Protein AF-A0A222X8Q5-F1 (afdb_monomer_lite)

Sequence (93 aa):
MSAPLSGVRSQLELGEFQTSCVVESATGISHFALGEEVLVDIRVMHPQMLGAAFAQLEKVELYEGSRLVASGKFVRGAHEVRASFRGSSQSRV

pLDDT: mean 82.03, std 13.64, range [36.16, 94.44]

Foldseek 3Di:
DFFDFAQDWWWKDLPVDIFIWTKHAPVPDGGADAPDWGKIFIGTPCVVVPPCSLVPDQKIWTHDVPDTFKIWGDDPDSTITGIHGHDDPDPDD

Structure (mmCIF, N/CA/C/O backbone):
data_AF-A0A222X8Q5-F1
#
_entry.id   AF-A0A222X8Q5-F1
#
loop_
_atom_site.group_PDB
_atom_site.id
_atom_site.type_symbol
_atom_site.label_atom_id
_atom_site.label_alt_id
_atom_site.label_comp_id
_atom_site.label_asym_id
_atom_site.label_entity_id
_atom_site.label_seq_id
_atom_site.pdbx_PDB_ins_code
_atom_site.Cartn_x
_atom_site.Cartn_y
_atom_site.Cartn_z
_atom_site.occupancy
_atom_site.B_iso_or_equiv
_atom_site.auth_seq_id
_atom_site.auth_comp_id
_atom_site.auth_asym_id
_atom_site.auth_atom_id
_atom_site.pdbx_PDB_model_num
ATOM 1 N N . MET A 1 1 ? -3.224 -15.663 13.650 1.00 53.22 1 MET A N 1
ATOM 2 C CA . MET A 1 1 ? -2.876 -14.632 12.651 1.00 53.22 1 MET A CA 1
ATOM 3 C C . MET A 1 1 ? -2.858 -13.293 13.351 1.00 53.22 1 MET A C 1
ATOM 5 O O . MET A 1 1 ? -3.823 -13.008 14.045 1.00 53.22 1 MET A O 1
ATOM 9 N N . SER A 1 2 ? -1.799 -12.503 13.200 1.00 65.44 2 SER A N 1
ATOM 10 C CA . SER A 1 2 ? -1.795 -11.102 13.629 1.00 65.44 2 SER A CA 1
ATOM 11 C C . SER A 1 2 ? -2.189 -10.221 12.449 1.00 65.44 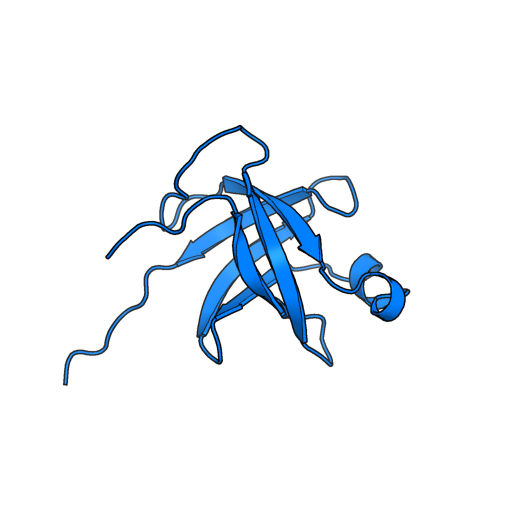2 SER A C 1
ATOM 13 O O . SER A 1 2 ? -1.693 -10.421 11.339 1.00 65.44 2 SER A O 1
ATOM 15 N N . ALA A 1 3 ? 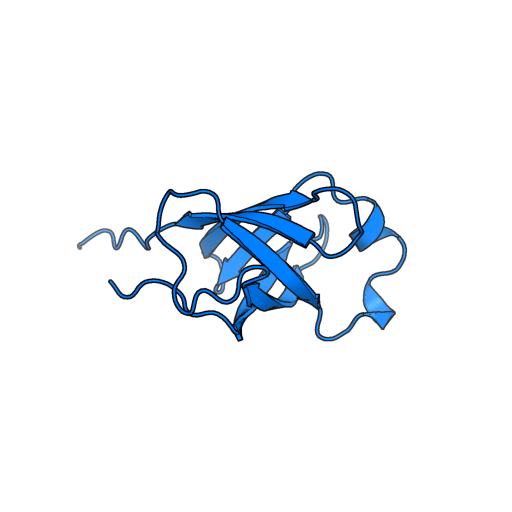-3.094 -9.274 12.682 1.00 77.56 3 ALA A N 1
ATOM 16 C CA . ALA A 1 3 ? -3.360 -8.202 11.734 1.00 77.56 3 ALA A CA 1
ATOM 17 C C . ALA A 1 3 ? -2.045 -7.452 11.431 1.00 77.56 3 ALA A C 1
ATOM 19 O O . ALA A 1 3 ? -1.257 -7.249 12.364 1.00 77.56 3 ALA A O 1
ATOM 20 N N . PRO A 1 4 ? -1.775 -7.064 10.172 1.00 84.62 4 PRO A N 1
ATOM 21 C CA . PRO A 1 4 ? -0.604 -6.260 9.855 1.00 84.62 4 PRO A CA 1
ATOM 22 C C . PRO A 1 4 ? -0.661 -4.925 10.604 1.00 84.62 4 PRO A C 1
ATOM 24 O O . PRO A 1 4 ? -1.738 -4.364 10.814 1.00 84.62 4 PRO A O 1
ATOM 27 N N . LEU A 1 5 ? 0.500 -4.430 11.018 1.00 90.44 5 LEU A N 1
ATOM 28 C CA . LEU A 1 5 ? 0.624 -3.180 11.761 1.00 90.44 5 LEU A CA 1
ATOM 29 C C . LEU A 1 5 ? 0.844 -2.002 10.813 1.00 90.44 5 LEU A C 1
ATOM 31 O O . LEU A 1 5 ? 1.477 -2.145 9.767 1.00 90.44 5 LEU A O 1
ATOM 35 N N . SER A 1 6 ? 0.397 -0.819 11.225 1.00 92.00 6 SER A N 1
ATOM 36 C CA . SER A 1 6 ? 0.869 0.428 10.618 1.00 92.00 6 SER A CA 1
ATOM 37 C C . SER A 1 6 ? 2.393 0.536 10.764 1.00 92.00 6 SER A C 1
ATOM 39 O O . SER A 1 6 ? 2.946 0.215 11.817 1.00 92.00 6 SER A O 1
ATOM 41 N N . GLY A 1 7 ? 3.078 0.956 9.700 1.00 91.06 7 GLY A N 1
ATOM 42 C CA . GLY A 1 7 ? 4.540 0.982 9.610 1.00 91.06 7 GLY A CA 1
ATOM 43 C C . GLY A 1 7 ? 5.158 -0.326 9.103 1.00 91.06 7 GLY A C 1
ATOM 44 O O . GLY A 1 7 ? 6.383 -0.472 9.115 1.00 91.06 7 GLY A O 1
ATOM 45 N N . VAL A 1 8 ? 4.342 -1.288 8.655 1.00 91.50 8 VAL A N 1
ATOM 46 C CA . VAL A 1 8 ? 4.837 -2.540 8.072 1.00 91.50 8 VAL A CA 1
ATOM 47 C C . VAL A 1 8 ? 5.633 -2.270 6.794 1.00 91.50 8 VAL A C 1
ATOM 49 O O . VAL A 1 8 ? 5.284 -1.409 5.982 1.00 91.50 8 VAL A O 1
ATOM 52 N N . ARG A 1 9 ? 6.726 -3.018 6.615 1.00 93.38 9 ARG A N 1
ATOM 53 C CA . ARG A 1 9 ? 7.494 -3.023 5.369 1.00 93.38 9 ARG A CA 1
ATOM 54 C C . ARG A 1 9 ? 6.941 -4.077 4.426 1.00 93.38 9 ARG A C 1
ATOM 56 O O . ARG A 1 9 ? 6.801 -5.235 4.807 1.00 93.38 9 ARG A O 1
ATOM 63 N N . SER A 1 10 ? 6.696 -3.676 3.189 1.00 93.88 10 SER A N 1
ATOM 64 C CA . SER A 1 10 ? 6.217 -4.548 2.120 1.00 93.88 10 SER A CA 1
ATOM 65 C C . SER A 1 10 ? 6.937 -4.222 0.815 1.00 93.88 10 SER A C 1
ATOM 67 O O . SER A 1 10 ? 7.741 -3.291 0.741 1.00 93.88 10 SER A O 1
ATOM 69 N N . GLN A 1 11 ? 6.662 -5.011 -0.214 1.00 94.00 11 GLN A N 1
ATOM 70 C CA . GLN A 1 11 ? 7.128 -4.777 -1.573 1.00 94.00 11 GLN A CA 1
ATOM 71 C C . GLN A 1 11 ? 5.953 -4.299 -2.419 1.00 94.00 11 GLN A C 1
ATOM 73 O O . GLN A 1 11 ? 4.920 -4.955 -2.461 1.00 94.00 11 GLN A O 1
ATOM 78 N N . LEU A 1 12 ? 6.097 -3.154 -3.069 1.00 92.00 12 LEU A N 1
ATOM 79 C CA . LEU A 1 12 ? 5.138 -2.636 -4.031 1.00 92.00 12 LEU A CA 1
ATOM 80 C C . LEU A 1 12 ? 5.511 -3.134 -5.427 1.00 92.00 12 LEU A C 1
ATOM 82 O O . LEU A 1 12 ? 6.644 -2.928 -5.865 1.00 92.00 12 LEU A O 1
ATOM 86 N N . GLU A 1 13 ? 4.559 -3.757 -6.112 1.00 90.62 13 GLU A N 1
ATOM 87 C CA . GLU A 1 13 ? 4.676 -4.122 -7.525 1.00 90.62 13 GLU A CA 1
ATOM 88 C C . GLU A 1 13 ? 4.479 -2.890 -8.409 1.00 90.62 13 GLU A C 1
ATOM 90 O O . GLU A 1 13 ? 3.517 -2.151 -8.216 1.00 90.62 13 GLU A O 1
ATOM 95 N N . LEU A 1 14 ? 5.379 -2.672 -9.370 1.00 84.62 14 LEU A N 1
ATOM 96 C CA . LEU A 1 14 ? 5.395 -1.526 -10.287 1.00 84.62 14 LEU A CA 1
ATOM 97 C C . LEU A 1 14 ? 5.478 -1.992 -11.751 1.00 84.62 14 LEU A C 1
ATOM 99 O O . LEU A 1 14 ? 6.187 -1.407 -12.570 1.00 84.62 14 LEU A O 1
ATOM 103 N N . GLY A 1 15 ? 4.773 -3.076 -12.075 1.00 80.62 15 GLY A N 1
ATOM 104 C CA . GLY A 1 15 ? 4.733 -3.658 -13.414 1.00 80.62 15 GLY A CA 1
ATOM 105 C C . GLY A 1 15 ? 5.943 -4.541 -13.708 1.00 80.62 15 GLY A C 1
ATOM 106 O O . GLY A 1 15 ? 5.843 -5.757 -13.631 1.00 80.62 15 GLY A O 1
ATOM 107 N N . GLU A 1 16 ? 7.072 -3.938 -14.088 1.00 79.38 16 GLU A N 1
ATOM 108 C CA . GLU A 1 16 ? 8.284 -4.688 -14.475 1.00 79.38 16 GLU A CA 1
ATOM 109 C C . GLU A 1 16 ? 9.253 -4.932 -13.309 1.00 79.38 16 GLU A C 1
ATOM 111 O O . GLU A 1 16 ? 10.211 -5.695 -13.440 1.00 79.38 16 GLU A O 1
ATOM 116 N N . PHE A 1 17 ? 9.039 -4.275 -12.167 1.00 84.31 17 PHE A N 1
ATOM 117 C CA . PHE A 1 17 ? 9.897 -4.414 -10.997 1.00 84.31 17 PHE A CA 1
ATOM 118 C C . PHE A 1 17 ? 9.137 -4.192 -9.690 1.00 84.31 17 PHE A C 1
ATOM 120 O O . PHE A 1 17 ? 8.077 -3.569 -9.649 1.00 84.31 17 PHE A O 1
ATOM 127 N N . GLN A 1 18 ? 9.738 -4.656 -8.595 1.00 88.81 18 GLN A N 1
ATOM 128 C CA . GLN A 1 18 ? 9.250 -4.439 -7.238 1.00 88.81 18 GLN A CA 1
ATOM 129 C C . GLN A 1 18 ? 10.147 -3.458 -6.486 1.00 88.81 18 GLN A C 1
ATOM 131 O O . GLN A 1 18 ? 11.367 -3.447 -6.666 1.00 88.81 18 GLN A O 1
ATOM 136 N N . THR A 1 19 ? 9.559 -2.662 -5.594 1.00 90.44 19 THR A N 1
ATOM 137 C CA . THR A 1 19 ? 10.308 -1.773 -4.695 1.00 90.44 19 THR A CA 1
ATOM 138 C C . THR A 1 19 ? 9.879 -1.947 -3.248 1.00 90.44 19 THR A C 1
ATOM 140 O O . THR A 1 19 ? 8.711 -2.187 -2.958 1.00 90.44 19 THR A O 1
ATOM 143 N N . SER A 1 20 ? 10.810 -1.783 -2.314 1.00 93.19 20 SER A N 1
ATOM 144 C CA . SER A 1 20 ? 10.480 -1.770 -0.890 1.00 93.19 20 SER A CA 1
ATOM 145 C C . SER A 1 20 ? 9.718 -0.495 -0.525 1.00 93.19 20 SER A C 1
ATOM 147 O O . SER A 1 20 ? 10.137 0.619 -0.861 1.00 93.19 20 SER A O 1
ATOM 149 N N . CYS A 1 21 ? 8.634 -0.645 0.227 1.00 92.62 21 CYS A N 1
ATOM 150 C CA . CYS A 1 21 ? 7.844 0.453 0.763 1.00 92.62 21 CYS A CA 1
ATOM 151 C C . CYS A 1 21 ? 7.471 0.225 2.230 1.00 92.62 21 CYS A C 1
ATOM 153 O O . CYS A 1 21 ? 7.449 -0.900 2.732 1.00 92.62 21 CYS A O 1
ATOM 155 N N . VAL A 1 22 ? 7.160 1.319 2.912 1.00 93.94 22 VAL A N 1
ATOM 156 C CA . VAL A 1 22 ? 6.502 1.329 4.215 1.00 93.94 22 VAL A CA 1
ATOM 157 C C . VAL A 1 22 ? 5.037 1.671 3.988 1.00 93.94 22 VAL A C 1
ATOM 159 O O . VAL A 1 22 ? 4.729 2.594 3.231 1.00 93.94 22 VAL A O 1
ATOM 162 N N . VAL A 1 23 ? 4.156 0.916 4.634 1.00 93.12 23 VAL A N 1
ATOM 163 C CA . VAL A 1 23 ? 2.711 1.130 4.605 1.00 93.12 23 VAL A CA 1
ATOM 164 C C . VAL A 1 23 ? 2.283 1.682 5.956 1.00 93.12 23 VAL A C 1
ATOM 166 O O . VAL A 1 23 ? 2.416 1.010 6.980 1.00 93.12 23 VAL A O 1
ATOM 169 N N . GLU A 1 24 ? 1.764 2.902 5.964 1.00 94.44 24 GLU A N 1
ATOM 170 C CA . GLU A 1 24 ? 1.305 3.590 7.168 1.00 94.44 24 GLU A CA 1
ATOM 171 C C . GLU A 1 24 ? -0.199 3.834 7.100 1.00 94.44 24 GLU A C 1
ATOM 173 O O . GLU A 1 24 ? -0.786 3.961 6.031 1.00 94.44 24 GLU A O 1
ATOM 178 N N . SER A 1 25 ? -0.849 3.875 8.254 1.00 92.56 25 SER A N 1
ATOM 179 C CA . SER A 1 25 ? -2.252 4.256 8.334 1.00 92.56 25 SER A CA 1
ATOM 180 C C . SER A 1 25 ? -2.428 5.750 8.084 1.00 92.56 25 SER A C 1
ATOM 182 O O . SER A 1 25 ? -1.861 6.557 8.818 1.00 92.56 25 SER A O 1
ATOM 184 N N . ALA A 1 26 ? -3.296 6.110 7.137 1.00 89.94 26 ALA A N 1
ATOM 185 C CA . ALA A 1 26 ? -3.666 7.506 6.901 1.00 89.94 26 ALA A CA 1
ATOM 186 C C . ALA A 1 26 ? -4.665 8.038 7.954 1.00 89.94 26 ALA A C 1
ATOM 188 O O . ALA A 1 26 ? -4.872 9.242 8.080 1.00 89.94 26 ALA A O 1
ATOM 189 N N . THR A 1 27 ? -5.305 7.152 8.731 1.00 88.44 27 THR A N 1
ATOM 190 C CA . THR A 1 27 ? -6.339 7.511 9.724 1.00 88.44 27 THR A CA 1
ATOM 191 C C . THR A 1 27 ? -5.890 7.337 11.176 1.00 88.44 27 THR A C 1
ATOM 193 O O . THR A 1 27 ? -6.683 7.533 12.095 1.00 88.44 27 THR A O 1
ATOM 196 N N . GLY A 1 28 ? -4.630 6.955 11.408 1.00 87.62 28 GLY A N 1
ATOM 197 C CA . GLY A 1 28 ? -4.069 6.750 12.748 1.00 87.62 28 GLY A CA 1
ATOM 198 C C . GLY A 1 28 ? -4.391 5.397 13.397 1.00 87.62 28 GLY A C 1
ATOM 199 O O . GLY A 1 28 ? -4.030 5.180 14.553 1.00 87.62 28 GLY A O 1
ATOM 200 N N . ILE A 1 29 ? -5.036 4.464 12.685 1.00 88.69 29 ILE A N 1
ATOM 201 C CA . ILE A 1 29 ? -5.223 3.085 13.177 1.00 88.69 29 ILE A CA 1
ATOM 202 C C . ILE A 1 29 ? -3.888 2.328 13.270 1.00 88.69 29 ILE A C 1
ATOM 204 O O . ILE A 1 29 ? -3.026 2.446 12.401 1.00 88.69 29 ILE A O 1
ATOM 208 N N . SER A 1 30 ? -3.717 1.526 14.323 1.00 88.12 30 SER A N 1
ATOM 209 C CA . SER A 1 30 ? -2.470 0.788 14.584 1.00 88.12 30 SER A CA 1
ATOM 210 C C . SER A 1 30 ? -2.401 -0.577 13.898 1.00 88.12 30 SER A C 1
ATOM 212 O O . SER A 1 30 ? -1.305 -1.062 13.624 1.00 88.12 30 SER A O 1
ATOM 214 N N . HIS A 1 31 ? -3.553 -1.184 13.609 1.00 89.38 31 HIS A N 1
ATOM 215 C CA . HIS A 1 31 ? -3.677 -2.498 12.981 1.00 89.38 31 HIS A CA 1
ATOM 216 C C . HIS A 1 31 ? -4.623 -2.415 11.787 1.00 89.38 31 HIS A C 1
ATOM 218 O O . HIS A 1 31 ? -5.676 -1.784 11.876 1.00 89.38 31 HIS A O 1
ATOM 224 N N . PHE A 1 32 ? -4.277 -3.093 10.697 1.00 88.06 32 PHE A N 1
ATOM 225 C CA . PHE A 1 32 ? -5.107 -3.176 9.503 1.00 88.06 32 PHE A CA 1
ATOM 226 C C . PHE A 1 32 ? -6.029 -4.394 9.576 1.00 88.06 32 PHE A C 1
ATOM 228 O O . PHE A 1 32 ? -5.568 -5.538 9.611 1.00 88.06 32 PHE A O 1
ATOM 235 N N . ALA A 1 33 ? -7.341 -4.150 9.605 1.00 87.00 33 ALA A N 1
ATOM 236 C CA . ALA A 1 33 ? -8.335 -5.213 9.559 1.00 87.00 33 ALA A CA 1
ATOM 237 C C . ALA A 1 33 ? -8.228 -5.991 8.236 1.00 87.00 33 ALA A C 1
ATOM 239 O O . ALA A 1 33 ? -8.081 -5.415 7.157 1.00 87.00 33 ALA A O 1
ATOM 240 N N . LEU A 1 34 ? -8.274 -7.321 8.324 1.00 88.56 34 LEU A N 1
ATOM 241 C CA . LEU A 1 34 ? -8.206 -8.183 7.147 1.00 88.56 34 LEU A CA 1
ATOM 242 C C . LEU A 1 34 ? -9.546 -8.171 6.407 1.00 88.56 34 LEU A C 1
ATOM 244 O O . LEU A 1 34 ? -10.595 -8.298 7.028 1.00 88.56 34 LEU A O 1
ATOM 248 N N . GLY A 1 35 ? -9.501 -8.081 5.079 1.00 86.88 35 GLY A N 1
ATOM 249 C CA . GLY A 1 35 ? -10.683 -8.087 4.214 1.00 86.88 35 GLY A CA 1
ATOM 250 C C . GLY A 1 35 ? -11.457 -6.768 4.164 1.00 86.88 35 GLY A C 1
ATOM 251 O O . GLY A 1 35 ? -12.343 -6.632 3.326 1.00 86.88 35 GLY A O 1
ATOM 252 N N . GLU A 1 36 ? -11.107 -5.787 4.996 1.00 88.00 36 GLU A N 1
ATOM 253 C CA . GLU A 1 36 ? -11.688 -4.444 4.951 1.00 88.00 36 GLU A CA 1
ATOM 254 C C . GLU A 1 36 ? -10.847 -3.519 4.070 1.00 88.00 36 GLU A C 1
ATOM 256 O O . GLU A 1 36 ? -9.639 -3.718 3.918 1.00 88.00 36 GLU A O 1
ATOM 261 N N . GLU A 1 37 ? -11.483 -2.518 3.461 1.00 90.94 37 GLU A N 1
ATOM 262 C CA . GLU A 1 37 ? -10.763 -1.431 2.800 1.00 90.94 37 GLU A CA 1
ATOM 263 C C . GLU A 1 37 ? -10.344 -0.394 3.838 1.00 90.94 37 GLU A C 1
ATOM 265 O O . GLU A 1 37 ? -11.178 0.213 4.511 1.00 90.94 37 GLU A O 1
ATOM 270 N N . VAL A 1 38 ? -9.042 -0.160 3.928 1.00 91.81 38 VAL A N 1
ATOM 271 C CA . VAL A 1 38 ? -8.446 0.842 4.805 1.00 91.81 38 VAL A CA 1
ATOM 272 C C . VAL A 1 38 ? -7.673 1.860 3.984 1.00 91.81 38 VAL A C 1
ATOM 274 O O . VAL A 1 38 ? -7.127 1.559 2.920 1.00 91.81 38 VAL A O 1
ATOM 277 N N . LEU A 1 39 ? -7.649 3.088 4.489 1.00 92.38 39 LEU A N 1
ATOM 278 C CA . LEU A 1 39 ? -6.887 4.171 3.894 1.00 92.38 39 LEU A CA 1
ATOM 279 C C . LEU A 1 39 ? -5.455 4.139 4.427 1.00 92.38 39 LEU A C 1
ATOM 281 O O . LEU A 1 39 ? -5.243 4.184 5.643 1.00 92.38 39 LEU A O 1
ATOM 285 N N . VAL A 1 40 ? -4.490 4.047 3.522 1.00 92.69 40 VAL A N 1
ATOM 286 C CA . VAL A 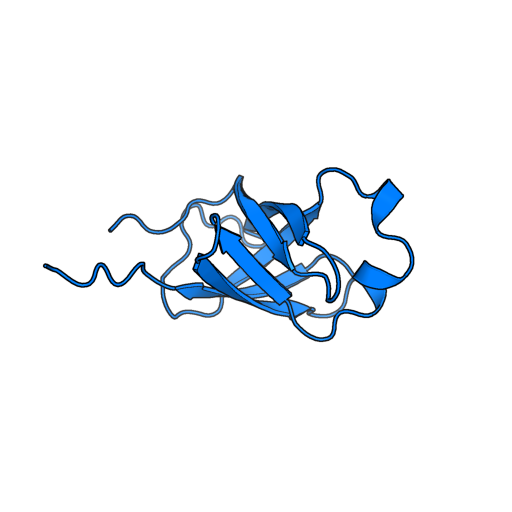1 40 ? -3.070 3.937 3.850 1.00 92.69 40 VAL A CA 1
ATOM 287 C C . VAL A 1 40 ? -2.233 4.901 3.028 1.00 92.69 40 VAL A C 1
ATOM 289 O O . VAL A 1 40 ? -2.548 5.183 1.873 1.00 92.69 40 VAL A O 1
ATOM 292 N N . ASP A 1 41 ? -1.130 5.338 3.618 1.00 91.94 41 ASP A N 1
ATOM 293 C CA . ASP A 1 41 ? -0.061 6.050 2.938 1.00 91.94 41 ASP A CA 1
ATOM 294 C C . ASP A 1 41 ? 1.044 5.068 2.561 1.00 91.94 41 ASP A C 1
ATOM 296 O O . ASP A 1 41 ? 1.515 4.275 3.385 1.00 91.94 41 ASP A O 1
ATOM 300 N N . ILE A 1 42 ? 1.477 5.125 1.302 1.00 90.12 42 ILE A N 1
ATOM 301 C CA . ILE A 1 42 ? 2.571 4.290 0.806 1.00 90.12 42 ILE A CA 1
ATOM 302 C C . ILE A 1 42 ? 3.813 5.138 0.596 1.00 90.12 42 ILE A C 1
ATOM 304 O O . ILE A 1 42 ? 3.881 5.993 -0.291 1.00 90.12 42 ILE A O 1
ATOM 308 N N . ARG A 1 43 ? 4.844 4.834 1.385 1.00 89.88 43 ARG A N 1
ATOM 309 C CA . ARG A 1 43 ? 6.145 5.488 1.302 1.00 89.88 43 ARG A CA 1
ATOM 310 C C . ARG A 1 43 ? 7.197 4.530 0.777 1.00 89.88 43 ARG A C 1
ATOM 312 O O . ARG A 1 43 ? 7.711 3.665 1.481 1.00 89.88 43 ARG A O 1
ATOM 319 N N . VAL A 1 44 ? 7.540 4.706 -0.483 1.00 88.12 44 VAL A N 1
ATOM 320 C CA . VAL A 1 44 ? 8.628 3.991 -1.152 1.00 88.12 44 VAL A CA 1
ATOM 321 C C . VAL A 1 44 ? 9.995 4.394 -0.593 1.00 88.12 44 VAL A C 1
ATOM 323 O O . VAL A 1 44 ? 10.256 5.571 -0.351 1.00 88.12 44 VAL A O 1
ATOM 326 N N . MET A 1 45 ? 10.883 3.422 -0.374 1.00 86.44 45 MET A N 1
ATOM 327 C CA . MET A 1 45 ? 12.172 3.677 0.289 1.00 86.44 45 MET A CA 1
ATOM 328 C C . MET A 1 45 ? 13.228 4.294 -0.642 1.00 86.44 45 MET A C 1
ATOM 330 O O . MET A 1 45 ? 14.132 4.982 -0.173 1.00 86.44 45 MET A O 1
ATOM 334 N N . HIS A 1 46 ? 13.110 4.073 -1.955 1.00 82.38 46 HIS A N 1
ATOM 335 C CA . HIS A 1 46 ? 14.049 4.572 -2.969 1.00 82.38 46 HIS A CA 1
ATOM 336 C C . HIS A 1 46 ? 13.314 5.352 -4.076 1.00 82.38 46 HIS A C 1
ATOM 338 O O . HIS A 1 46 ? 13.249 4.889 -5.217 1.00 82.38 46 HIS A O 1
ATOM 344 N N . PRO A 1 47 ? 12.734 6.526 -3.758 1.00 75.06 47 PRO A N 1
ATOM 345 C CA . PRO A 1 47 ? 11.869 7.276 -4.672 1.00 75.06 47 PRO A CA 1
ATOM 346 C C . PRO A 1 47 ? 12.551 7.708 -5.975 1.00 75.06 47 PRO A C 1
ATOM 348 O O . PRO A 1 47 ? 11.908 7.776 -7.018 1.00 75.06 47 PRO A O 1
ATOM 351 N N . GLN A 1 48 ? 13.863 7.935 -5.949 1.00 72.38 48 GLN A N 1
ATOM 352 C CA . GLN A 1 48 ? 14.654 8.331 -7.115 1.00 72.38 48 GLN A CA 1
ATOM 353 C C . GLN A 1 48 ? 14.641 7.307 -8.263 1.00 72.38 48 GLN A C 1
ATOM 355 O O . GLN A 1 48 ? 14.926 7.675 -9.398 1.00 72.38 48 GLN A O 1
ATOM 360 N N . MET A 1 49 ? 14.301 6.041 -7.993 1.00 66.38 49 MET A N 1
ATOM 361 C CA . MET A 1 49 ? 14.239 4.989 -9.017 1.00 66.38 49 MET A CA 1
ATOM 362 C C . MET A 1 49 ? 12.856 4.856 -9.668 1.00 66.38 49 MET A C 1
ATOM 364 O O . MET A 1 49 ? 12.665 4.006 -10.530 1.00 66.38 49 MET A O 1
ATOM 368 N N . LEU A 1 50 ? 11.877 5.662 -9.246 1.00 68.75 50 LEU A N 1
ATOM 369 C CA . LEU A 1 50 ? 10.464 5.392 -9.522 1.00 68.75 50 LEU A CA 1
ATOM 370 C C . LEU A 1 50 ? 9.852 6.203 -10.655 1.00 68.75 50 LEU A C 1
ATOM 372 O O . LEU A 1 50 ? 8.781 5.826 -11.129 1.00 68.75 50 LEU A O 1
ATOM 376 N N . GLY A 1 51 ? 10.542 7.256 -11.108 1.00 65.12 51 GLY A N 1
ATOM 377 C CA . GLY A 1 51 ? 10.230 8.023 -12.317 1.00 65.12 51 GLY A CA 1
ATOM 378 C C . GLY A 1 51 ? 8.731 8.154 -12.624 1.00 65.12 51 GLY A C 1
ATOM 379 O O . GLY A 1 51 ? 7.931 8.513 -11.764 1.00 65.12 51 GLY A O 1
ATOM 380 N N . ALA A 1 52 ? 8.353 7.842 -13.864 1.00 67.38 52 ALA A N 1
ATOM 381 C CA . ALA A 1 52 ? 6.960 7.819 -14.312 1.00 67.38 52 ALA A CA 1
ATOM 382 C C . ALA A 1 52 ? 6.202 6.539 -13.909 1.00 67.38 52 ALA A C 1
ATOM 384 O O . ALA A 1 52 ? 4.975 6.536 -13.950 1.00 67.38 52 ALA A O 1
ATOM 385 N N . ALA A 1 53 ? 6.905 5.471 -13.509 1.00 70.31 53 ALA A N 1
ATOM 386 C CA . ALA A 1 53 ? 6.301 4.171 -13.219 1.00 70.31 53 ALA A CA 1
ATOM 387 C C . ALA A 1 53 ? 5.304 4.270 -12.062 1.00 70.31 53 ALA A C 1
ATOM 389 O O . ALA A 1 53 ? 4.179 3.803 -12.188 1.00 70.31 53 ALA A O 1
ATOM 390 N N . PHE A 1 54 ? 5.677 4.969 -10.983 1.00 71.69 54 PHE A N 1
ATOM 391 C CA . PHE A 1 54 ? 4.792 5.174 -9.834 1.00 71.69 54 PHE A CA 1
ATOM 392 C C . PHE A 1 54 ? 3.541 6.003 -10.181 1.00 71.69 54 PHE A C 1
ATOM 394 O O . PHE A 1 54 ? 2.447 5.708 -9.713 1.00 71.69 54 PHE A O 1
ATOM 401 N N . ALA A 1 55 ? 3.687 7.007 -11.050 1.00 67.25 55 ALA A N 1
ATOM 402 C CA . ALA A 1 55 ? 2.581 7.864 -11.483 1.00 67.25 55 ALA A CA 1
ATOM 403 C C . ALA A 1 55 ? 1.593 7.159 -12.431 1.00 67.25 55 ALA A C 1
ATOM 405 O O . ALA A 1 55 ? 0.460 7.611 -12.576 1.00 67.25 55 ALA A O 1
ATOM 406 N N . GLN A 1 56 ? 2.022 6.077 -13.085 1.00 71.69 56 GLN A N 1
ATOM 407 C CA . GLN A 1 56 ? 1.213 5.306 -14.031 1.00 71.69 56 GLN A CA 1
ATOM 408 C C . GLN A 1 56 ? 0.497 4.113 -13.386 1.00 71.69 56 GLN A C 1
ATOM 410 O O . GLN A 1 56 ? -0.247 3.416 -14.075 1.00 71.69 56 GLN A O 1
ATOM 415 N N . LEU A 1 57 ? 0.680 3.856 -12.085 1.00 75.94 57 LEU A N 1
ATOM 416 C CA . LEU A 1 57 ? -0.047 2.764 -11.443 1.00 75.94 57 LEU A CA 1
ATOM 417 C C . LEU A 1 57 ? -1.528 3.078 -11.292 1.00 75.94 57 LEU A C 1
ATOM 419 O O . LEU A 1 57 ? -1.947 3.911 -10.493 1.00 75.94 57 LEU A O 1
ATOM 423 N N . GLU A 1 58 ? -2.331 2.286 -11.986 1.00 77.31 58 GLU A N 1
ATOM 424 C CA . GLU A 1 58 ? -3.783 2.258 -11.815 1.00 77.31 58 GLU A CA 1
ATOM 425 C C . GLU A 1 58 ? -4.216 1.386 -10.624 1.00 77.31 58 GLU A C 1
ATOM 427 O O . GLU A 1 58 ? -5.317 1.535 -10.086 1.00 77.31 58 GLU A O 1
ATOM 432 N N . LYS A 1 59 ? -3.346 0.462 -10.202 1.00 88.31 59 LYS A N 1
ATOM 433 C CA . LYS A 1 59 ? -3.593 -0.521 -9.147 1.00 88.31 59 LYS A CA 1
ATOM 434 C C . LYS A 1 59 ? -2.377 -0.622 -8.244 1.00 88.31 59 LYS A C 1
ATOM 436 O O . LYS A 1 59 ? -1.256 -0.595 -8.718 1.00 88.31 59 LYS A O 1
ATOM 441 N N . VAL A 1 60 ? -2.611 -0.804 -6.954 1.00 90.12 60 VAL A N 1
ATOM 442 C CA . VAL A 1 60 ? -1.569 -1.066 -5.964 1.00 90.12 60 VAL A CA 1
ATOM 443 C C . VAL A 1 60 ? -1.624 -2.531 -5.568 1.00 90.12 60 VAL A C 1
ATOM 445 O O . VAL A 1 60 ? -2.689 -3.037 -5.208 1.00 90.12 60 VAL A O 1
ATOM 448 N N . GLU A 1 61 ? -0.480 -3.202 -5.590 1.00 93.75 61 GLU A N 1
ATOM 449 C CA . GLU A 1 61 ? -0.320 -4.557 -5.073 1.00 93.75 61 GLU A CA 1
ATOM 450 C C . GLU A 1 61 ? 0.893 -4.617 -4.152 1.00 93.75 61 GLU A C 1
ATOM 452 O O . GLU A 1 61 ? 1.988 -4.188 -4.514 1.00 93.75 61 GLU A O 1
ATOM 457 N N . LEU A 1 62 ? 0.675 -5.131 -2.944 1.00 93.31 62 LEU A N 1
ATOM 458 C CA . LEU A 1 62 ? 1.683 -5.221 -1.900 1.00 93.31 62 LEU A CA 1
ATOM 459 C C . LEU A 1 62 ? 2.007 -6.679 -1.616 1.00 93.31 62 LEU A C 1
ATOM 461 O O . LEU A 1 62 ? 1.100 -7.492 -1.421 1.00 93.31 62 LEU A O 1
ATOM 465 N N . TYR A 1 63 ? 3.295 -6.981 -1.532 1.00 93.12 63 TYR A N 1
ATOM 466 C CA . TYR A 1 63 ? 3.838 -8.320 -1.388 1.00 93.12 63 TYR A CA 1
ATOM 467 C C . TYR A 1 63 ? 4.746 -8.451 -0.159 1.00 93.12 63 TYR A C 1
ATOM 469 O O . TYR A 1 63 ? 5.390 -7.497 0.283 1.00 93.12 63 TYR A O 1
ATOM 477 N N . GLU A 1 64 ? 4.807 -9.667 0.378 1.00 90.12 64 GLU A N 1
ATOM 478 C CA . GLU A 1 64 ? 5.827 -10.127 1.322 1.00 90.12 64 GLU A CA 1
ATOM 479 C C . GLU A 1 64 ? 6.514 -11.357 0.717 1.00 90.12 64 GLU A C 1
ATOM 481 O O . GLU A 1 64 ? 5.965 -12.466 0.735 1.00 90.12 64 GLU A O 1
ATOM 486 N N . GLY A 1 65 ? 7.696 -11.164 0.125 1.00 87.94 65 GLY A N 1
ATOM 487 C CA . GLY A 1 65 ? 8.314 -12.189 -0.711 1.00 87.94 65 GLY A CA 1
ATOM 488 C C . GLY A 1 65 ? 7.466 -12.419 -1.964 1.00 87.94 65 GLY A C 1
ATOM 489 O O . GLY A 1 65 ? 7.116 -11.479 -2.665 1.00 87.94 65 GLY A O 1
ATOM 490 N N . SER A 1 66 ? 7.084 -13.666 -2.239 1.00 88.81 66 SER A N 1
ATOM 491 C CA . SER A 1 66 ? 6.220 -14.007 -3.383 1.00 88.81 66 SER A CA 1
ATOM 492 C C . SER A 1 66 ? 4.719 -13.896 -3.093 1.00 88.81 66 SER A C 1
ATOM 494 O O . SER A 1 66 ? 3.895 -14.179 -3.963 1.00 88.81 66 SER A O 1
ATOM 496 N N . ARG A 1 67 ? 4.330 -13.530 -1.868 1.00 89.56 67 ARG A N 1
ATOM 497 C CA . ARG A 1 67 ? 2.933 -13.567 -1.429 1.00 89.56 67 ARG A CA 1
ATOM 498 C C . ARG A 1 67 ? 2.287 -12.195 -1.531 1.00 89.56 67 ARG A C 1
ATOM 500 O O . ARG A 1 67 ? 2.720 -11.278 -0.844 1.00 89.56 67 ARG A O 1
ATOM 507 N N . LEU A 1 68 ? 1.191 -12.091 -2.282 1.00 91.31 68 LEU A N 1
ATOM 508 C CA . LEU A 1 68 ? 0.327 -10.908 -2.275 1.00 91.31 68 LEU A CA 1
ATOM 509 C C . LEU A 1 68 ? -0.367 -10.778 -0.910 1.00 91.31 68 LEU A C 1
ATOM 511 O O . LEU A 1 68 ? -1.128 -11.660 -0.500 1.00 91.31 68 LEU A O 1
ATOM 515 N N . VAL A 1 69 ? -0.122 -9.671 -0.216 1.00 92.19 69 VAL A N 1
ATOM 516 C CA . VAL A 1 69 ? -0.658 -9.387 1.123 1.00 92.19 69 VAL A CA 1
ATOM 517 C C . VAL A 1 69 ? -1.695 -8.277 1.140 1.00 92.19 69 VAL A C 1
ATOM 519 O O . VAL A 1 69 ? -2.530 -8.268 2.038 1.00 92.19 69 VAL A O 1
ATOM 522 N N . ALA A 1 70 ? -1.708 -7.381 0.155 1.00 93.12 70 ALA A N 1
ATOM 523 C CA . ALA A 1 70 ? -2.776 -6.401 0.004 1.00 93.12 70 ALA A CA 1
ATOM 524 C C . ALA A 1 70 ? -2.918 -5.938 -1.444 1.00 93.12 70 ALA A C 1
ATOM 526 O O . ALA A 1 70 ? -1.977 -6.002 -2.231 1.00 93.12 70 ALA A O 1
ATOM 527 N N . SER A 1 71 ? -4.107 -5.458 -1.790 1.00 94.06 71 SER A N 1
ATOM 528 C CA . SER A 1 71 ? -4.377 -4.842 -3.090 1.00 94.06 71 SER A CA 1
ATOM 529 C C . SER A 1 71 ? -5.259 -3.615 -2.917 1.00 94.06 71 SER A C 1
ATOM 531 O O . SER A 1 71 ? -6.127 -3.615 -2.045 1.00 94.06 71 SER A O 1
ATOM 533 N N . GLY A 1 72 ? -5.070 -2.599 -3.751 1.00 92.44 72 GLY A N 1
ATOM 534 C CA . GLY A 1 72 ? -5.760 -1.327 -3.601 1.00 92.44 72 GLY A CA 1
ATOM 535 C C . GLY A 1 72 ? -5.722 -0.435 -4.833 1.00 92.44 72 GLY A C 1
ATOM 536 O O . GLY A 1 72 ? -5.271 -0.844 -5.906 1.00 92.44 72 GLY A O 1
ATOM 537 N N . LYS A 1 73 ? -6.211 0.794 -4.665 1.00 90.00 73 LYS A N 1
ATOM 538 C CA . LYS A 1 73 ? -6.196 1.854 -5.682 1.00 90.00 73 LYS A CA 1
ATOM 539 C C . LYS A 1 73 ? -5.855 3.197 -5.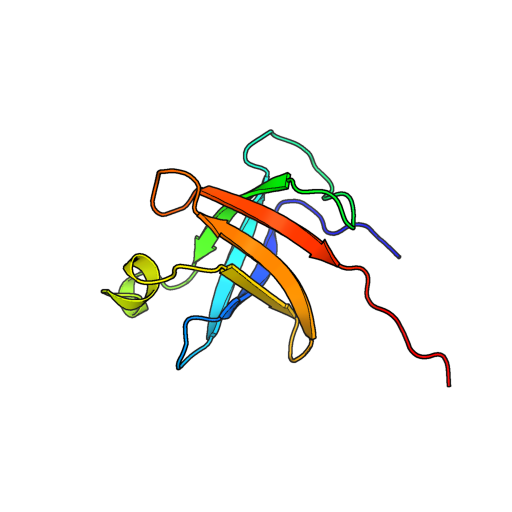049 1.00 90.00 73 LYS A C 1
ATOM 541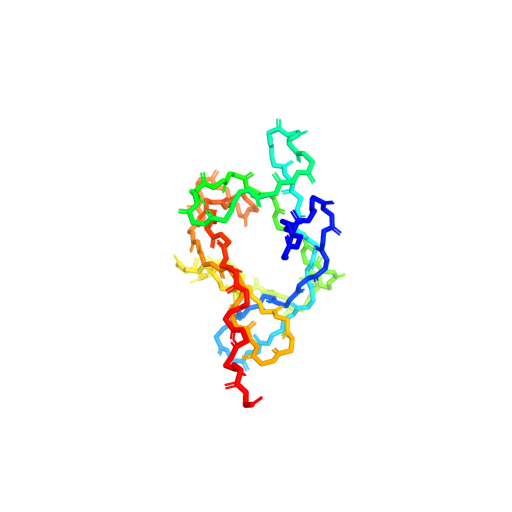 O O . LYS A 1 73 ? -6.253 3.460 -3.913 1.00 90.00 73 LYS A O 1
ATOM 546 N N . PHE A 1 74 ? -5.169 4.051 -5.803 1.00 84.62 74 PHE A N 1
ATOM 547 C CA . PHE A 1 74 ? -4.899 5.422 -5.381 1.00 84.62 74 PHE A CA 1
ATOM 548 C C . PHE A 1 74 ? -6.193 6.230 -5.280 1.00 84.62 74 PHE A C 1
ATOM 550 O O . PHE A 1 74 ? -7.080 6.138 -6.132 1.00 84.62 74 PHE A O 1
ATOM 557 N N . VAL A 1 75 ? -6.291 7.049 -4.241 1.00 78.69 75 VAL A N 1
ATOM 558 C CA . VAL A 1 75 ? -7.416 7.951 -3.995 1.00 78.69 75 VAL A CA 1
ATOM 559 C C . VAL A 1 75 ? -6.893 9.380 -3.981 1.00 78.69 75 VAL A C 1
ATOM 561 O O . VAL A 1 75 ? -6.389 9.853 -2.980 1.00 78.69 75 VAL A O 1
ATOM 564 N N . ARG A 1 76 ? -6.992 10.054 -5.137 1.00 59.53 76 ARG A N 1
ATOM 565 C CA . ARG A 1 76 ? -6.676 11.483 -5.363 1.00 59.53 76 ARG A CA 1
ATOM 566 C C . ARG A 1 76 ? -5.418 11.990 -4.636 1.00 59.53 76 ARG A C 1
ATOM 568 O O . ARG A 1 76 ? -5.490 12.652 -3.612 1.00 59.53 76 ARG A O 1
ATOM 575 N N . GLY A 1 77 ? -4.271 11.768 -5.265 1.00 62.31 77 GLY A N 1
ATOM 576 C CA . GLY A 1 77 ? -2.949 12.096 -4.734 1.00 62.31 77 GLY A CA 1
ATOM 577 C C . GLY A 1 77 ? -2.019 10.920 -5.010 1.00 62.31 77 GLY A C 1
ATOM 578 O O . GLY A 1 77 ? -2.486 9.793 -5.143 1.00 62.31 77 GLY A O 1
ATOM 579 N N . ALA A 1 78 ? -0.717 11.161 -5.161 1.00 65.75 78 ALA A N 1
ATOM 580 C CA . ALA A 1 78 ? 0.201 10.099 -5.576 1.00 65.75 78 ALA A CA 1
ATOM 581 C C . ALA A 1 78 ? 0.466 9.051 -4.475 1.00 65.75 78 ALA A C 1
ATOM 583 O O . ALA A 1 78 ? 0.989 7.993 -4.781 1.00 65.75 78 ALA A O 1
ATOM 584 N N . HIS A 1 79 ? 0.127 9.311 -3.207 1.00 71.94 79 HIS A N 1
ATOM 585 C CA . HIS A 1 79 ? 0.615 8.500 -2.079 1.00 71.94 79 HIS A CA 1
ATOM 586 C C . HIS A 1 79 ? -0.478 7.843 -1.225 1.00 71.94 79 HIS A C 1
ATOM 588 O O . HIS A 1 79 ? -0.170 6.900 -0.497 1.00 71.94 79 HIS A O 1
ATOM 594 N N . GLU A 1 80 ? -1.727 8.297 -1.346 1.00 81.31 80 GLU A N 1
ATOM 595 C CA . GLU A 1 80 ? -2.859 7.812 -0.551 1.00 81.31 80 GLU A CA 1
ATOM 596 C C . GLU A 1 80 ? -3.592 6.695 -1.302 1.00 81.31 80 GLU A C 1
ATOM 598 O O . GLU A 1 80 ? -3.964 6.833 -2.474 1.00 81.31 80 GLU A O 1
ATOM 603 N N . VAL A 1 81 ? -3.791 5.564 -0.632 1.00 83.00 81 VAL A N 1
ATOM 604 C CA . VAL A 1 81 ? -4.299 4.332 -1.231 1.00 83.00 81 VAL A CA 1
ATOM 605 C C . VAL A 1 81 ? -5.415 3.759 -0.377 1.00 83.00 81 VAL A C 1
ATOM 607 O O . VAL A 1 81 ? -5.278 3.595 0.832 1.00 83.00 81 VAL A O 1
ATOM 610 N N . ARG A 1 82 ? -6.519 3.369 -1.018 1.00 88.50 82 ARG A N 1
ATOM 611 C CA . ARG A 1 82 ? -7.493 2.457 -0.411 1.00 88.50 82 ARG A CA 1
ATOM 612 C C . ARG A 1 82 ? -7.044 1.037 -0.684 1.00 88.50 82 ARG A C 1
ATOM 614 O O . ARG A 1 82 ? -7.103 0.595 -1.832 1.00 88.50 82 ARG A O 1
ATOM 621 N N . ALA A 1 83 ? -6.556 0.356 0.345 1.00 87.88 83 ALA A N 1
ATOM 622 C CA . ALA A 1 83 ? -6.026 -0.997 0.259 1.00 87.88 83 ALA A CA 1
ATOM 623 C C . ALA A 1 83 ? -6.822 -1.955 1.144 1.00 87.88 83 ALA A C 1
ATOM 625 O O . ALA A 1 83 ? -7.255 -1.593 2.233 1.00 87.88 83 ALA A O 1
ATOM 626 N N . SER A 1 84 ? -6.969 -3.197 0.689 1.00 91.06 84 SER A N 1
ATOM 627 C CA . SER A 1 84 ? -7.512 -4.284 1.499 1.00 91.06 84 SER A CA 1
ATOM 628 C C . SER A 1 84 ? -6.456 -5.350 1.751 1.00 91.06 84 SER A C 1
ATOM 630 O O . SER A 1 84 ? -5.846 -5.869 0.808 1.00 91.06 84 SER A O 1
ATOM 632 N N . PHE A 1 85 ? -6.232 -5.660 3.030 1.00 88.31 85 PHE A N 1
ATOM 633 C CA . PHE A 1 85 ? -5.212 -6.602 3.485 1.00 88.31 85 PHE A CA 1
ATOM 634 C C . PHE A 1 85 ? -5.760 -8.026 3.565 1.00 88.31 85 PHE A C 1
ATOM 636 O O . PHE A 1 85 ? -6.890 -8.270 3.984 1.00 88.31 85 PHE A O 1
ATOM 643 N N . ARG A 1 86 ? -4.929 -8.993 3.181 1.00 84.75 86 ARG A N 1
ATOM 644 C CA . ARG A 1 86 ? -5.257 -10.417 3.112 1.00 84.75 86 ARG A CA 1
ATOM 645 C C . ARG A 1 86 ? -4.534 -11.182 4.214 1.00 84.75 86 ARG A C 1
ATOM 647 O O . ARG A 1 86 ? -3.338 -11.005 4.442 1.00 84.75 86 ARG A O 1
ATOM 654 N N . GLY A 1 87 ? -5.249 -12.099 4.860 1.00 69.50 87 GLY A N 1
ATOM 655 C CA . GLY A 1 87 ? -4.628 -13.096 5.731 1.00 69.50 87 GLY A CA 1
ATOM 656 C C . GLY A 1 87 ? -3.815 -14.114 4.923 1.00 69.50 87 GLY A C 1
ATOM 657 O O . GLY A 1 87 ? -4.199 -14.492 3.817 1.00 69.50 87 GLY A O 1
ATOM 658 N N . SER A 1 88 ? -2.697 -14.595 5.468 1.00 59.38 88 SER A N 1
ATOM 659 C CA . SER A 1 88 ? -1.964 -15.757 4.941 1.00 59.38 88 SER A CA 1
ATOM 660 C C . SER A 1 88 ? -2.769 -17.040 5.133 1.00 59.38 88 SER A C 1
ATOM 662 O O . SER A 1 88 ? -2.702 -17.645 6.197 1.00 59.38 88 SER A O 1
ATOM 664 N N . SER A 1 89 ? -3.479 -17.533 4.116 1.00 46.84 89 SER A 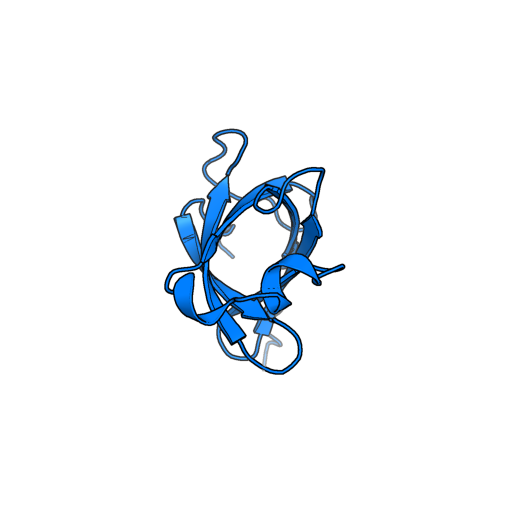N 1
ATOM 665 C CA . SER A 1 89 ? -3.876 -18.948 4.148 1.00 46.84 89 SER A CA 1
ATOM 666 C C . SER A 1 89 ? -2.607 -19.805 4.171 1.00 46.84 89 SER A C 1
ATOM 668 O O . SER A 1 89 ? -1.983 -20.025 3.137 1.00 46.84 89 SER A O 1
ATOM 670 N N . GLN A 1 90 ? -2.194 -20.272 5.352 1.00 43.75 90 GLN A N 1
ATOM 671 C CA . GLN A 1 90 ? -1.366 -21.464 5.426 1.00 43.75 90 GLN A CA 1
ATOM 672 C C . GLN A 1 90 ? -2.252 -22.610 4.945 1.00 43.75 90 GLN A C 1
ATOM 674 O O . GLN A 1 90 ? -3.205 -22.986 5.628 1.00 43.75 90 GLN A O 1
ATOM 679 N N . SER A 1 91 ? -1.942 -23.158 3.769 1.00 41.31 91 SER A N 1
ATOM 680 C CA . SER A 1 91 ? -2.301 -24.548 3.503 1.00 41.31 91 SER A CA 1
ATOM 681 C C . SER A 1 91 ? -1.632 -25.367 4.600 1.00 41.31 91 SER A C 1
ATOM 683 O O . SER A 1 91 ? -0.405 -25.436 4.657 1.00 41.31 91 SER A O 1
ATOM 685 N N . ARG A 1 92 ? -2.435 -25.893 5.529 1.00 36.16 92 ARG A N 1
ATOM 686 C CA . ARG A 1 92 ? -1.987 -26.952 6.431 1.00 36.16 92 ARG A CA 1
ATOM 687 C C . ARG A 1 92 ? -1.628 -28.143 5.548 1.00 36.16 92 ARG A C 1
ATOM 689 O O . ARG A 1 92 ? -2.507 -28.659 4.860 1.00 36.16 92 ARG A O 1
ATOM 696 N N . VAL A 1 93 ? -0.352 -28.512 5.548 1.00 42.06 93 VAL A N 1
ATOM 697 C CA . VAL A 1 93 ? 0.078 -29.880 5.247 1.00 42.06 93 VAL A CA 1
ATOM 698 C C . VAL A 1 93 ? 0.042 -30.646 6.558 1.00 42.06 93 VAL A C 1
ATOM 700 O O . VAL A 1 93 ? 0.459 -30.044 7.577 1.00 42.06 93 VAL A O 1
#

Radius of gyration: 12.91 Å; chains: 1; bounding box: 26×42×29 Å

Secondary structure (DSSP, 8-state):
-PPPBTTEEEEEE-SS-EEEEEEEETT--SBPPBTSEEEEEEEES-GGG-TTTGGG-SSEEEEETTEEEEEEEE-SSSSEEEEEE--------